Protein AF-A0A7S2F6N2-F1 (afdb_monomer)

pLDDT: mean 90.88, std 8.75, range [65.25, 98.56]

Mean predicted aligned error: 4.18 Å

Foldseek 3Di:
DLLVLLLLLQQFQPPDDGDDDPVSSVVSVVLLVLLLQCVPDPWSADADDDDPVLVVLLVQLVVQLVVCVVVSVSNSNVVSLSVSSVVSSPDDIPHYPVSSLSSLVSCCVRGVVSSVVD

Radius of gyration: 14.25 Å; Cα contacts (8 Å, |Δi|>4): 125; chains: 1; bounding box: 38×29×37 Å

InterPro domains:
  IPR002302 Leucine-tRNA ligase [PTHR43740] (1-118)
  IPR009080 Aminoacyl-tRNA synthetase, class Ia, anticodon-binding [SSF47323] (51-118)
  IPR013155 Methionyl/Valyl/Leucyl/Isoleucyl-tRNA synthetase, anticodon-binding [PF08264] (55-118)

Secondary structure (DSSP, 8-state):
-HHHHHHHHHSS-TTSPPPP-HHHHHHHHHHHHHHHTTT-STTTEES-PPPHHHHHHHHHHHHHHHHHHHTT-HHHHHHHHHHHHHHHTTSPSSEEHHHHHHHHHHHTTT-HHHHHH-

Organism: NCBI:txid41880

Nearest PDB structures (foldseek):
  3ziu-assembly2_B  TM=8.435E-01  e=2.163E-05  [Mycoplasma] mobile
  3ziu-assembly1_A  TM=8.624E-01  e=5.052E-05  [Mycoplasma] mobile
  1wkb-assembly1_A  TM=7.237E-01  e=1.502E-03  Pyrococcus horikoshii
  2ct8-assembly2_B  TM=6.862E-01  e=1.168E-01  Aquifex aeolicus
  6l7p-assembly1_A  TM=2.425E-01  e=9.614E+00  Thermosynechococcus vestitus BP-1

Sequence (118 aa):
ADSLRLYEMFMGPLRDTKVWSTSGVEGVHRFLARAWRLMEGDEAFGDVEPTEEQLRSLHICIKKVTEMTEGMAYNTAISAMMEFVNDATKWEQPRPKSVLHTFSLLLSPYAPHIAEEM

Structure (mmCIF, N/CA/C/O backbone):
data_AF-A0A7S2F6N2-F1
#
_entry.id   AF-A0A7S2F6N2-F1
#
loop_
_atom_site.group_PDB
_atom_site.id
_atom_site.type_symbol
_atom_site.label_atom_id
_atom_site.label_alt_id
_atom_site.label_comp_id
_atom_site.label_asym_id
_atom_site.label_entity_id
_atom_site.label_seq_id
_atom_site.pdbx_PDB_ins_code
_atom_site.Cartn_x
_atom_site.Cartn_y
_atom_site.Cartn_z
_atom_site.occupancy
_atom_site.B_iso_or_equiv
_atom_site.auth_seq_id
_atom_site.auth_comp_id
_atom_site.auth_asym_id
_atom_site.auth_atom_id
_atom_site.pdbx_PDB_model_num
ATOM 1 N N . ALA A 1 1 ? 5.892 -16.205 -0.878 1.00 76.00 1 ALA A N 1
ATOM 2 C CA . ALA A 1 1 ? 5.658 -16.033 -2.329 1.00 76.00 1 ALA A CA 1
ATOM 3 C C . ALA A 1 1 ? 5.530 -14.553 -2.700 1.00 76.00 1 ALA A C 1
ATOM 5 O O . ALA A 1 1 ? 6.249 -14.095 -3.580 1.00 76.00 1 ALA A O 1
ATOM 6 N N . ASP A 1 2 ? 4.692 -13.790 -1.995 1.00 84.25 2 ASP A N 1
ATOM 7 C CA . ASP A 1 2 ? 4.392 -12.386 -2.325 1.00 84.25 2 ASP A CA 1
ATOM 8 C C . ASP A 1 2 ? 5.580 -11.426 -2.258 1.00 84.25 2 ASP A C 1
ATOM 10 O O . ASP A 1 2 ? 5.768 -10.624 -3.170 1.00 84.25 2 ASP A O 1
ATOM 14 N N . SER A 1 3 ? 6.443 -11.549 -1.246 1.00 78.75 3 SER A N 1
ATOM 15 C CA . SER A 1 3 ? 7.628 -10.689 -1.127 1.00 78.75 3 SER A CA 1
ATOM 16 C C . SER A 1 3 ? 8.571 -10.805 -2.328 1.00 78.75 3 SER A C 1
ATOM 18 O O . SER A 1 3 ? 9.189 -9.818 -2.711 1.00 78.75 3 SER A O 1
ATOM 20 N N . LEU A 1 4 ? 8.663 -11.991 -2.943 1.00 82.19 4 LEU A N 1
ATOM 21 C CA . LEU A 1 4 ? 9.482 -12.208 -4.137 1.00 82.19 4 LEU A CA 1
ATOM 22 C C . LEU A 1 4 ? 8.856 -11.530 -5.364 1.00 82.19 4 LEU A C 1
ATOM 24 O O . LEU A 1 4 ? 9.541 -10.781 -6.054 1.00 82.19 4 LEU A O 1
ATOM 28 N N . ARG A 1 5 ? 7.547 -11.722 -5.585 1.00 85.75 5 ARG A N 1
ATOM 29 C CA . ARG A 1 5 ? 6.799 -11.108 -6.699 1.00 85.75 5 ARG A CA 1
ATOM 30 C C . ARG A 1 5 ? 6.867 -9.583 -6.656 1.00 85.75 5 ARG A C 1
ATOM 32 O O . ARG A 1 5 ? 7.202 -8.944 -7.652 1.00 85.75 5 ARG A O 1
ATOM 39 N N . LEU A 1 6 ? 6.580 -8.996 -5.492 1.00 84.56 6 LEU A N 1
ATOM 40 C CA . LEU A 1 6 ? 6.682 -7.551 -5.293 1.00 84.56 6 LEU A CA 1
ATOM 41 C C . LEU A 1 6 ? 8.102 -7.057 -5.532 1.00 84.56 6 LEU A C 1
ATOM 43 O O . LEU A 1 6 ? 8.278 -6.034 -6.181 1.00 84.56 6 LEU A O 1
ATOM 47 N N . TYR A 1 7 ? 9.108 -7.768 -5.023 1.00 83.69 7 TYR A N 1
ATOM 48 C CA . TYR A 1 7 ? 10.498 -7.379 -5.212 1.00 83.69 7 TYR A CA 1
ATOM 49 C C . TYR A 1 7 ? 10.885 -7.339 -6.694 1.00 83.69 7 TYR A C 1
ATOM 51 O O . TYR A 1 7 ? 11.412 -6.329 -7.155 1.00 83.69 7 TYR A O 1
ATOM 59 N N . GLU A 1 8 ? 10.546 -8.370 -7.467 1.00 83.88 8 GLU A N 1
ATOM 60 C CA . GLU A 1 8 ? 10.805 -8.410 -8.911 1.00 83.88 8 GLU A CA 1
ATOM 61 C C . GLU A 1 8 ? 10.155 -7.241 -9.661 1.00 83.88 8 G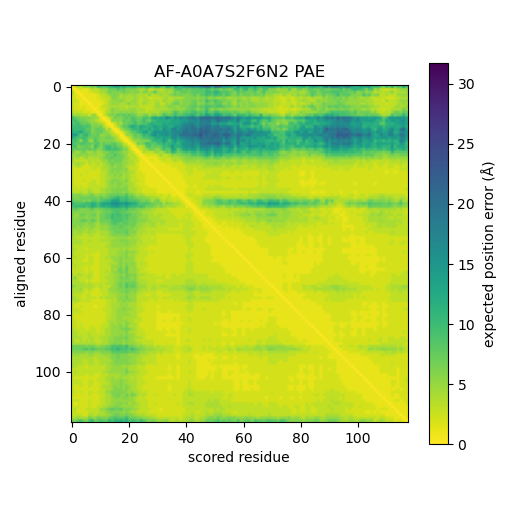LU A C 1
ATOM 63 O O . GLU A 1 8 ? 10.793 -6.603 -10.511 1.00 83.88 8 GLU A O 1
ATOM 68 N N . MET A 1 9 ? 8.910 -6.915 -9.309 1.00 84.69 9 MET A N 1
ATOM 69 C CA . MET A 1 9 ? 8.178 -5.776 -9.867 1.00 84.69 9 MET A CA 1
ATOM 70 C C . MET A 1 9 ? 8.725 -4.421 -9.389 1.00 84.69 9 MET A C 1
ATOM 72 O O . MET A 1 9 ? 8.669 -3.444 -10.134 1.00 84.69 9 MET A O 1
ATOM 76 N N . PHE A 1 10 ? 9.302 -4.359 -8.187 1.00 84.50 10 PHE A N 1
ATOM 77 C CA . PHE A 1 10 ? 9.817 -3.137 -7.567 1.00 84.50 10 PHE A CA 1
ATOM 78 C C . PHE A 1 10 ? 11.249 -2.776 -7.979 1.00 84.50 10 PHE A C 1
ATOM 80 O O . PHE A 1 10 ? 11.602 -1.600 -7.971 1.00 84.50 10 PHE A O 1
ATOM 87 N N . MET A 1 11 ? 12.066 -3.759 -8.371 1.00 80.00 11 MET A N 1
ATOM 88 C CA . MET A 1 11 ? 13.497 -3.609 -8.698 1.00 80.00 11 MET A CA 1
ATOM 89 C C . MET A 1 11 ? 13.836 -2.592 -9.809 1.00 80.00 11 MET A C 1
ATOM 91 O O . MET A 1 11 ? 15.010 -2.351 -10.078 1.00 80.00 11 MET A O 1
ATOM 95 N N . GLY A 1 12 ? 12.844 -2.011 -10.477 1.00 70.31 12 GLY A N 1
ATOM 96 C CA . GLY A 1 12 ? 13.022 -0.980 -11.493 1.00 70.31 12 GLY A CA 1
ATOM 97 C C . GLY A 1 12 ? 12.007 -1.118 -12.623 1.00 70.31 12 GLY A C 1
ATOM 98 O O . GLY A 1 12 ? 11.217 -2.076 -12.620 1.00 70.31 12 GLY A O 1
ATOM 99 N N . PRO A 1 13 ? 12.030 -0.189 -13.595 1.00 72.12 13 PRO A N 1
ATOM 100 C CA . PRO A 1 13 ? 11.176 -0.250 -14.772 1.00 72.12 13 PRO A CA 1
ATOM 101 C C . PRO A 1 13 ? 11.249 -1.627 -15.430 1.00 72.12 13 PRO A C 1
ATOM 103 O O . PRO A 1 13 ? 12.312 -2.243 -15.505 1.00 72.12 13 PRO A O 1
ATOM 106 N N . LEU A 1 14 ? 10.112 -2.127 -15.917 1.00 67.75 14 LEU A N 1
ATOM 107 C CA . LEU A 1 14 ? 10.024 -3.472 -16.498 1.00 67.75 14 LEU A CA 1
ATOM 108 C C . LEU A 1 14 ? 11.013 -3.694 -17.660 1.00 67.75 14 LEU A C 1
ATOM 110 O O . LEU A 1 14 ? 11.409 -4.825 -17.919 1.00 67.75 14 LEU A O 1
ATOM 114 N N . ARG A 1 15 ? 11.397 -2.619 -18.356 1.00 65.25 15 ARG A N 1
ATOM 115 C CA . ARG A 1 15 ? 12.226 -2.648 -19.569 1.00 65.25 15 ARG A CA 1
ATOM 116 C C . ARG A 1 15 ? 13.731 -2.651 -19.301 1.00 65.25 15 ARG A C 1
ATOM 118 O O . ARG A 1 15 ? 14.492 -2.875 -20.237 1.00 65.25 15 ARG A O 1
ATOM 125 N N . ASP A 1 16 ? 14.143 -2.419 -18.060 1.00 73.38 16 ASP A N 1
ATOM 126 C CA . ASP A 1 16 ? 15.550 -2.240 -17.720 1.00 73.38 16 ASP A CA 1
ATOM 127 C C . ASP A 1 16 ? 16.165 -3.542 -17.198 1.00 73.38 16 ASP A C 1
ATOM 129 O O . ASP A 1 16 ? 15.503 -4.369 -16.564 1.00 73.38 16 ASP A O 1
ATOM 133 N N . THR A 1 17 ? 17.466 -3.719 -17.433 1.00 69.44 17 THR A N 1
ATOM 134 C CA . THR A 1 17 ? 18.231 -4.828 -16.854 1.00 69.44 17 THR A CA 1
ATOM 135 C C . THR A 1 17 ? 18.398 -4.605 -15.353 1.00 69.44 17 THR A C 1
ATOM 137 O O . THR A 1 17 ? 18.927 -3.580 -14.923 1.00 69.44 17 THR A O 1
ATOM 140 N N . LYS A 1 18 ? 17.972 -5.576 -14.544 1.00 68.12 18 LYS A N 1
ATOM 141 C CA . LYS A 1 18 ? 17.960 -5.473 -13.079 1.00 68.12 18 LYS A CA 1
ATOM 142 C C . LYS A 1 18 ? 19.148 -6.223 -12.478 1.00 68.12 18 LYS A C 1
ATOM 144 O O . LYS A 1 18 ? 19.388 -7.378 -12.821 1.00 68.12 18 LYS A O 1
ATOM 149 N N . VAL A 1 19 ? 19.873 -5.582 -11.560 1.00 71.75 19 VAL A N 1
ATOM 150 C CA . VAL A 1 19 ? 20.894 -6.247 -10.735 1.00 71.75 19 VAL A CA 1
ATOM 151 C C . VAL A 1 19 ? 20.228 -6.710 -9.446 1.00 71.75 19 VAL A C 1
ATOM 153 O O . VAL A 1 19 ? 19.659 -5.902 -8.713 1.00 71.75 19 VAL A O 1
ATOM 156 N N . TRP A 1 20 ? 20.289 -8.011 -9.173 1.00 71.56 20 TRP A N 1
ATOM 157 C CA . TRP A 1 20 ? 19.729 -8.579 -7.951 1.00 71.56 20 TRP A CA 1
ATOM 158 C C . TRP A 1 20 ? 20.410 -7.991 -6.708 1.00 71.56 20 TRP A C 1
ATOM 160 O O . TRP A 1 20 ? 21.637 -7.955 -6.615 1.00 71.56 20 TRP A O 1
ATOM 170 N N . SER A 1 21 ? 19.610 -7.565 -5.735 1.00 71.19 21 SER A N 1
ATOM 171 C CA . SER A 1 21 ? 20.066 -6.968 -4.479 1.00 71.19 21 SER A CA 1
ATOM 172 C C . SER A 1 21 ? 19.221 -7.445 -3.297 1.00 71.19 21 SER A C 1
ATOM 174 O O . SER A 1 21 ? 18.059 -7.064 -3.140 1.00 71.19 21 SER A O 1
ATOM 176 N N . THR A 1 22 ? 19.824 -8.232 -2.408 1.00 73.75 22 THR A N 1
ATOM 177 C CA . THR A 1 22 ? 19.155 -8.780 -1.217 1.00 73.75 22 THR A CA 1
ATOM 178 C C . THR A 1 22 ? 18.590 -7.699 -0.290 1.00 73.75 22 THR A C 1
ATOM 180 O O . THR A 1 22 ? 17.541 -7.909 0.314 1.00 73.75 22 THR A O 1
ATOM 183 N N . SER A 1 23 ? 19.200 -6.510 -0.236 1.00 70.19 23 SER A N 1
ATOM 184 C CA . SER A 1 23 ? 18.720 -5.396 0.595 1.00 70.19 23 SER A CA 1
ATOM 185 C C . SER A 1 23 ? 17.380 -4.817 0.125 1.00 70.19 23 SER A C 1
ATOM 187 O O . SER A 1 23 ? 16.583 -4.347 0.940 1.00 70.19 23 SER A O 1
ATOM 189 N N . GLY A 1 24 ? 17.082 -4.884 -1.176 1.00 72.81 24 GLY A N 1
ATOM 190 C CA . GLY A 1 24 ? 15.792 -4.441 -1.707 1.00 72.81 24 GLY A CA 1
ATOM 191 C C . GLY A 1 24 ? 14.648 -5.407 -1.370 1.00 72.81 24 GLY A C 1
ATOM 192 O O . GLY A 1 24 ? 13.516 -4.964 -1.165 1.00 72.81 24 GLY A O 1
ATOM 193 N N . VAL A 1 25 ? 14.948 -6.704 -1.222 1.00 77.62 25 VAL A N 1
ATOM 194 C CA . VAL A 1 25 ? 13.974 -7.730 -0.805 1.00 77.62 25 VAL A CA 1
ATOM 195 C C . VAL A 1 25 ? 13.471 -7.441 0.609 1.00 77.62 25 VAL A C 1
ATOM 197 O O . VAL A 1 25 ? 12.271 -7.509 0.878 1.00 77.62 25 VAL A O 1
ATOM 200 N N . GLU A 1 26 ? 14.372 -7.046 1.512 1.00 82.62 26 GLU A N 1
ATOM 201 C CA . GLU A 1 26 ? 14.000 -6.681 2.881 1.00 82.62 26 GLU A CA 1
ATOM 202 C C . GLU A 1 26 ? 13.057 -5.473 2.931 1.00 82.62 26 GLU A C 1
ATOM 204 O O . GLU A 1 26 ? 12.159 -5.420 3.771 1.00 82.62 26 GLU A O 1
ATOM 209 N N . GLY A 1 27 ? 13.241 -4.497 2.035 1.00 85.50 27 GLY A N 1
ATOM 210 C CA . GLY A 1 27 ? 12.378 -3.316 1.950 1.00 85.50 27 GLY A CA 1
ATOM 211 C C . GLY A 1 27 ? 10.927 -3.681 1.644 1.00 85.50 27 GLY A C 1
ATOM 212 O O . GLY A 1 27 ? 10.014 -3.228 2.33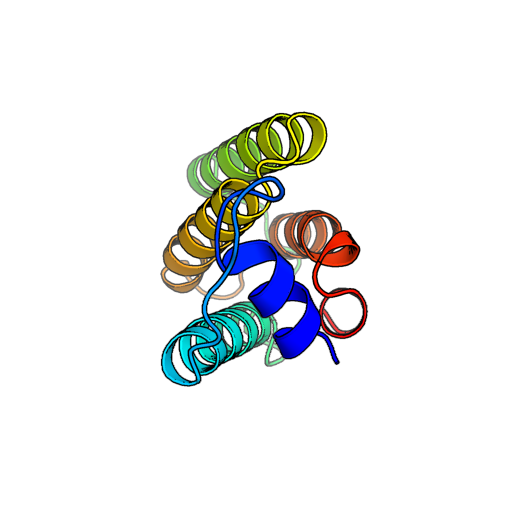7 1.00 85.50 27 GLY A O 1
ATOM 213 N N . VAL A 1 28 ? 10.727 -4.561 0.662 1.00 87.44 28 VAL A N 1
ATOM 214 C CA . VAL A 1 28 ? 9.407 -5.094 0.303 1.00 87.44 28 VAL A CA 1
ATOM 215 C C . VAL A 1 28 ? 8.809 -5.915 1.440 1.00 87.44 28 VAL A C 1
ATOM 217 O O . VAL A 1 28 ? 7.645 -5.726 1.784 1.00 87.44 28 VAL A O 1
ATOM 220 N N . HIS A 1 29 ? 9.604 -6.778 2.076 1.00 89.19 29 HIS A N 1
ATOM 221 C CA . HIS A 1 29 ? 9.137 -7.563 3.216 1.00 89.19 29 HIS A CA 1
ATOM 222 C C . HIS A 1 29 ? 8.662 -6.665 4.373 1.00 89.19 29 HIS A C 1
ATOM 224 O O . HIS A 1 29 ? 7.597 -6.889 4.944 1.00 89.19 29 HIS A O 1
ATOM 230 N N . ARG A 1 30 ? 9.409 -5.600 4.699 1.00 92.25 30 ARG A N 1
ATOM 231 C CA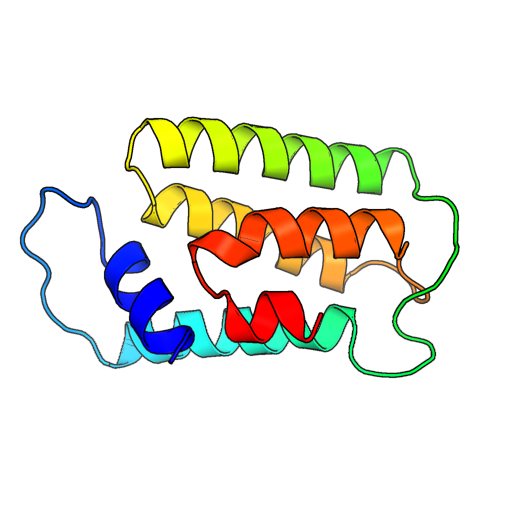 . ARG A 1 30 ? 9.004 -4.612 5.717 1.00 92.25 30 ARG A CA 1
ATOM 232 C C . ARG A 1 30 ? 7.747 -3.836 5.327 1.00 92.25 30 ARG A C 1
ATOM 234 O O . ARG A 1 30 ? 7.002 -3.417 6.208 1.00 92.25 30 ARG A O 1
ATOM 241 N N . PHE A 1 31 ? 7.527 -3.585 4.039 1.00 94.31 31 PHE A N 1
ATOM 242 C CA . PHE A 1 31 ? 6.279 -2.991 3.562 1.00 94.31 31 PHE A CA 1
ATOM 243 C C . PHE A 1 31 ? 5.096 -3.937 3.791 1.00 94.31 31 PHE A C 1
ATOM 245 O O . PHE A 1 31 ? 4.139 -3.528 4.440 1.00 94.31 31 PHE A O 1
ATOM 252 N N . LEU A 1 32 ? 5.200 -5.194 3.358 1.00 93.88 32 LEU A N 1
ATOM 253 C CA . LEU A 1 32 ? 4.145 -6.195 3.534 1.00 93.88 32 LEU A CA 1
ATOM 254 C C . LEU A 1 32 ? 3.802 -6.421 5.010 1.00 93.88 32 LEU A C 1
ATOM 256 O O . LEU A 1 32 ? 2.635 -6.391 5.382 1.00 93.88 32 LEU A O 1
ATOM 260 N N . ALA A 1 33 ? 4.815 -6.527 5.873 1.00 94.31 33 ALA A N 1
ATOM 261 C CA . ALA A 1 33 ? 4.604 -6.646 7.314 1.00 94.31 33 ALA A CA 1
ATOM 262 C C . ALA A 1 33 ? 3.889 -5.422 7.918 1.00 94.31 33 ALA A C 1
ATOM 264 O O . ALA A 1 33 ? 3.160 -5.552 8.896 1.00 94.31 33 ALA A O 1
ATOM 265 N N . ARG A 1 34 ? 4.095 -4.220 7.363 1.00 95.38 34 ARG A N 1
ATOM 266 C CA . ARG A 1 34 ? 3.380 -3.012 7.803 1.00 95.38 34 ARG A CA 1
ATOM 267 C C . ARG A 1 34 ? 1.954 -2.954 7.271 1.00 95.38 34 ARG A C 1
ATOM 269 O O . ARG A 1 34 ? 1.082 -2.542 8.022 1.00 95.38 34 ARG A O 1
ATOM 276 N N . ALA A 1 35 ? 1.727 -3.376 6.028 1.00 95.81 35 ALA A N 1
ATOM 277 C CA . ALA A 1 35 ? 0.387 -3.486 5.459 1.00 95.81 35 ALA A CA 1
ATOM 278 C C . ALA A 1 35 ? -0.476 -4.459 6.279 1.00 95.81 35 ALA A C 1
ATOM 280 O O . ALA A 1 35 ? -1.568 -4.090 6.693 1.00 95.81 35 ALA A O 1
ATOM 281 N N . TRP A 1 36 ? 0.071 -5.633 6.614 1.00 95.06 36 TRP A N 1
ATOM 282 C CA . TRP A 1 36 ? -0.574 -6.622 7.483 1.00 95.06 36 TRP A CA 1
ATOM 283 C C . TRP A 1 36 ? -0.990 -6.043 8.839 1.00 95.06 36 TRP A C 1
ATOM 285 O O . TRP A 1 36 ? -2.135 -6.165 9.259 1.00 95.06 36 TRP A O 1
ATOM 295 N N . ARG A 1 37 ? -0.078 -5.315 9.496 1.00 94.25 37 ARG A N 1
ATOM 296 C CA . ARG A 1 37 ? -0.321 -4.690 10.808 1.00 94.25 37 ARG A CA 1
ATOM 297 C C . ARG A 1 37 ? -1.459 -3.668 10.831 1.00 94.25 37 ARG A C 1
ATOM 299 O O . ARG A 1 37 ? -1.884 -3.281 11.915 1.00 94.25 37 ARG A O 1
ATOM 306 N N . LEU A 1 38 ? -1.943 -3.200 9.677 1.00 94.94 38 LEU A N 1
ATOM 307 C CA . LEU A 1 38 ? -3.129 -2.341 9.633 1.00 94.94 38 LEU A CA 1
ATOM 308 C C . LEU A 1 38 ? -4.406 -3.102 10.015 1.00 94.94 38 LEU A C 1
ATOM 310 O O . LEU A 1 38 ? -5.333 -2.465 10.512 1.00 94.94 38 LEU A O 1
ATOM 314 N N . MET A 1 39 ? -4.429 -4.423 9.803 1.00 92.50 39 MET A N 1
ATOM 315 C CA . MET A 1 39 ? -5.569 -5.319 10.045 1.00 92.50 39 MET A CA 1
ATOM 316 C C . MET A 1 39 ? -5.257 -6.421 11.072 1.00 92.50 39 MET A C 1
ATOM 318 O O . MET A 1 39 ? -6.078 -7.292 11.332 1.00 92.50 39 MET A O 1
ATOM 322 N N . GLU A 1 40 ? -4.075 -6.391 11.687 1.00 92.31 40 GLU A N 1
ATOM 323 C CA . GLU A 1 40 ? -3.683 -7.362 12.706 1.00 92.31 40 GLU A CA 1
ATOM 324 C C . GLU A 1 40 ? -4.297 -7.002 14.070 1.00 92.31 40 GLU A C 1
ATOM 326 O O . GLU A 1 40 ? -3.860 -6.057 14.728 1.00 92.31 40 GLU A O 1
ATOM 331 N N . GLY A 1 41 ? -5.284 -7.791 14.504 1.00 88.88 41 GLY A N 1
ATOM 332 C CA . GLY A 1 41 ? -5.941 -7.682 15.811 1.00 88.88 41 GLY A CA 1
ATOM 333 C C . GLY A 1 41 ? -7.353 -7.089 15.755 1.00 88.88 41 GLY A C 1
ATOM 334 O O . GLY A 1 41 ? -7.658 -6.254 14.907 1.00 88.88 41 GLY A O 1
ATOM 335 N N . ASP A 1 42 ? -8.205 -7.508 16.696 1.00 82.81 42 ASP A N 1
ATOM 336 C CA . ASP A 1 42 ? -9.652 -7.223 16.687 1.00 82.81 42 ASP A CA 1
ATOM 337 C C . ASP A 1 42 ? -10.003 -5.727 16.798 1.00 82.81 42 ASP A C 1
ATOM 339 O O . ASP A 1 42 ? -11.056 -5.304 16.330 1.00 82.81 42 ASP A O 1
ATOM 343 N N . GLU A 1 43 ? -9.127 -4.910 17.393 1.00 90.69 43 GLU A N 1
ATOM 344 C CA . GLU A 1 43 ? -9.336 -3.460 17.549 1.00 90.69 43 GLU A CA 1
ATOM 345 C C . GLU A 1 43 ? -8.651 -2.625 16.451 1.00 90.69 43 GLU A C 1
ATOM 347 O O . GLU A 1 43 ? -8.877 -1.417 16.357 1.00 90.69 43 GLU A O 1
ATOM 352 N N . ALA A 1 44 ? -7.824 -3.239 15.594 1.00 92.25 44 ALA A N 1
ATOM 353 C CA . ALA A 1 44 ? -7.016 -2.509 14.615 1.00 92.25 44 ALA A CA 1
ATOM 354 C C . ALA A 1 44 ? -7.858 -1.859 13.506 1.00 92.25 44 ALA A C 1
ATOM 356 O O . ALA A 1 44 ? -7.493 -0.799 12.979 1.00 92.25 44 ALA A O 1
ATOM 357 N N . PHE A 1 45 ? -8.988 -2.478 13.167 1.00 95.06 45 PHE A N 1
ATOM 358 C CA . PHE A 1 45 ? -9.911 -2.044 12.127 1.00 95.06 45 PHE A CA 1
ATOM 359 C C . PHE A 1 45 ? -11.351 -2.424 12.479 1.00 95.06 45 PHE A C 1
ATOM 361 O O . PHE A 1 45 ? -11.593 -3.332 13.267 1.00 95.06 45 PHE A O 1
ATOM 368 N N . GLY A 1 46 ? -12.320 -1.730 11.890 1.00 95.06 46 GLY A N 1
ATOM 369 C CA . GLY A 1 46 ? -13.730 -1.989 12.166 1.00 95.06 46 GLY A CA 1
ATOM 370 C C . GLY A 1 46 ? -14.676 -1.216 11.259 1.00 95.06 46 GLY A C 1
ATOM 371 O O . GLY A 1 46 ? -14.253 -0.453 10.386 1.00 95.06 46 GLY A O 1
ATOM 372 N N . ASP A 1 47 ? -15.973 -1.420 11.472 1.00 95.38 47 ASP A N 1
ATOM 373 C CA . ASP A 1 47 ? -17.044 -0.757 10.727 1.00 95.38 47 ASP A CA 1
ATOM 374 C C . ASP A 1 47 ? -17.257 0.676 11.244 1.00 95.38 47 ASP A C 1
ATOM 376 O O . ASP A 1 47 ? -18.243 0.991 11.911 1.00 95.38 47 ASP A O 1
ATOM 380 N N . VAL A 1 48 ? -16.285 1.545 10.961 1.00 96.31 48 VAL A N 1
ATOM 381 C CA . VAL A 1 48 ? -16.331 2.985 11.247 1.00 96.31 48 VAL A CA 1
ATOM 382 C C . VAL A 1 48 ? -16.327 3.799 9.959 1.00 96.31 48 VAL A C 1
ATOM 384 O O . VAL A 1 48 ?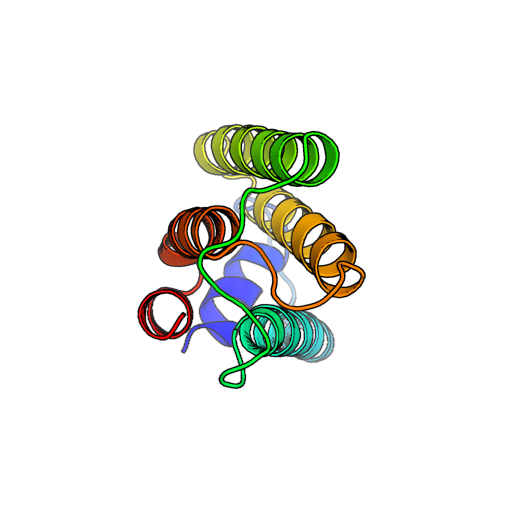 -15.734 3.396 8.957 1.00 96.31 48 VAL A O 1
ATOM 387 N N . GLU A 1 49 ? -16.986 4.957 9.993 1.00 96.81 49 GLU A N 1
ATOM 388 C CA . GLU A 1 49 ? -17.063 5.847 8.837 1.00 96.81 49 GLU A CA 1
ATOM 389 C C . GLU A 1 49 ? -15.698 6.515 8.590 1.00 96.81 49 GLU A C 1
ATOM 391 O O . GLU A 1 49 ? -15.141 7.120 9.513 1.00 96.81 49 GLU A O 1
ATOM 396 N N . PRO A 1 50 ? -15.133 6.418 7.375 1.00 97.44 50 PRO A N 1
ATOM 397 C CA . PRO A 1 50 ? -13.869 7.061 7.064 1.00 97.44 50 PRO A CA 1
ATOM 398 C C . PRO A 1 50 ? -14.001 8.584 7.027 1.00 97.44 50 PRO A C 1
ATOM 400 O O . PRO A 1 50 ? -14.983 9.145 6.541 1.00 97.44 50 PRO A O 1
ATOM 403 N N . THR A 1 51 ? -12.963 9.272 7.490 1.00 97.88 51 THR A N 1
ATOM 404 C CA . THR A 1 51 ? -12.882 10.729 7.365 1.00 97.88 51 THR A CA 1
ATOM 405 C C . THR A 1 51 ? -12.618 11.138 5.914 1.00 97.88 51 THR A C 1
ATOM 407 O O . THR A 1 51 ? -12.102 10.364 5.102 1.00 97.88 51 THR A O 1
ATOM 410 N N . GLU A 1 52 ? -12.910 12.397 5.575 1.00 97.69 52 GLU A N 1
ATOM 411 C CA . GLU A 1 52 ? -12.619 12.929 4.237 1.00 97.69 52 GLU A CA 1
ATOM 412 C C . GLU A 1 52 ? -11.121 12.835 3.892 1.00 97.69 52 GLU A C 1
ATOM 414 O O . GLU A 1 52 ? -10.752 12.582 2.747 1.00 97.69 52 GLU A O 1
ATOM 419 N N . GLU A 1 53 ? -10.244 12.997 4.885 1.00 97.06 53 GLU A N 1
ATOM 420 C CA . GLU A 1 53 ? -8.797 12.870 4.708 1.00 97.06 53 GLU A CA 1
ATOM 421 C C . GLU A 1 53 ? -8.383 11.429 4.379 1.00 97.06 53 GLU A C 1
ATOM 423 O O . GLU A 1 53 ? -7.611 11.215 3.442 1.00 97.06 53 GLU A O 1
ATOM 428 N N . GLN A 1 54 ? -8.960 10.442 5.071 1.00 97.88 54 GLN A N 1
ATOM 429 C CA . GLN A 1 54 ? -8.720 9.019 4.810 1.00 97.88 54 GLN A CA 1
ATOM 430 C C . GLN A 1 54 ? -9.208 8.614 3.413 1.00 97.88 54 GLN A C 1
ATOM 432 O O . GLN A 1 54 ? -8.480 7.956 2.666 1.00 97.88 54 GLN A O 1
ATOM 437 N N . LEU A 1 55 ? -10.405 9.065 3.020 1.00 98.25 55 LEU A N 1
ATOM 438 C CA . LEU A 1 55 ? -10.947 8.845 1.675 1.00 98.25 55 LEU A CA 1
ATOM 439 C C . LEU A 1 55 ? -10.089 9.506 0.597 1.00 98.25 55 LEU A C 1
ATOM 441 O O . LEU A 1 55 ? -9.828 8.911 -0.448 1.00 98.25 55 LEU A O 1
ATOM 445 N N . ARG A 1 56 ? -9.612 10.728 0.846 1.00 98.00 56 ARG A N 1
ATOM 446 C CA . ARG A 1 56 ? -8.720 11.435 -0.076 1.00 98.00 56 ARG A CA 1
ATOM 447 C C . ARG A 1 56 ? -7.405 10.679 -0.259 1.00 98.00 56 ARG A C 1
ATOM 449 O O . ARG A 1 56 ? -6.982 10.493 -1.399 1.00 98.00 56 ARG A O 1
ATOM 456 N N . SER A 1 57 ? -6.794 10.223 0.834 1.00 98.00 57 SER A N 1
ATOM 457 C CA . SER A 1 57 ? -5.569 9.413 0.816 1.00 98.00 57 SER A CA 1
ATOM 458 C C . SER A 1 57 ? -5.764 8.128 -0.002 1.00 98.00 57 SER A C 1
ATOM 460 O O . SER A 1 57 ? -4.986 7.843 -0.918 1.00 98.00 57 SER A O 1
ATOM 462 N N . LEU A 1 58 ? -6.880 7.420 0.219 1.00 98.44 58 LEU A N 1
ATOM 463 C CA . LEU A 1 58 ? -7.256 6.237 -0.558 1.00 98.44 58 LEU A CA 1
ATOM 464 C C . LEU A 1 58 ? -7.443 6.551 -2.051 1.00 98.44 58 LEU A C 1
ATOM 466 O O . LEU A 1 58 ? -6.875 5.864 -2.895 1.00 98.44 58 LEU A O 1
ATOM 470 N N . HIS A 1 59 ? -8.205 7.587 -2.406 1.00 98.44 59 HIS A N 1
ATOM 471 C CA . HIS A 1 59 ? -8.474 7.932 -3.807 1.00 98.44 59 HIS A CA 1
ATOM 472 C C . HIS A 1 59 ? -7.213 8.354 -4.570 1.00 98.44 59 HIS A C 1
ATOM 474 O O . HIS A 1 59 ? -7.061 8.012 -5.745 1.00 98.44 59 HIS A O 1
ATOM 480 N N . ILE A 1 60 ? -6.284 9.055 -3.911 1.00 98.31 60 ILE A N 1
ATOM 481 C CA . ILE A 1 60 ? -4.967 9.363 -4.485 1.00 98.31 60 ILE A CA 1
ATOM 482 C C . ILE A 1 60 ? -4.206 8.063 -4.774 1.00 98.31 60 ILE A C 1
ATOM 484 O O . ILE A 1 60 ? -3.647 7.916 -5.865 1.00 98.31 60 ILE A O 1
ATOM 488 N N . CYS A 1 61 ? -4.223 7.111 -3.834 1.00 98.44 61 CYS A N 1
ATOM 489 C CA . CYS A 1 61 ? -3.605 5.800 -4.014 1.00 98.44 61 CYS A CA 1
ATOM 490 C C . CYS A 1 61 ? -4.233 5.036 -5.190 1.00 98.44 61 CYS A C 1
ATOM 492 O O . CYS A 1 61 ? -3.506 4.647 -6.102 1.00 98.44 61 CYS A O 1
ATOM 494 N N . ILE A 1 62 ? -5.566 4.909 -5.232 1.00 98.56 62 ILE A N 1
ATOM 495 C CA . ILE A 1 62 ? -6.307 4.234 -6.314 1.00 98.56 62 ILE A CA 1
ATOM 496 C C . ILE A 1 62 ? -5.914 4.806 -7.673 1.00 98.56 62 ILE A C 1
ATOM 498 O O . ILE A 1 62 ? -5.526 4.056 -8.570 1.00 98.56 62 ILE A O 1
ATOM 502 N N . LYS A 1 63 ? -5.977 6.134 -7.824 1.00 98.44 63 LYS A N 1
ATOM 503 C CA . LYS A 1 63 ? -5.661 6.800 -9.089 1.00 98.44 63 LYS A CA 1
ATOM 504 C C . LYS A 1 63 ? -4.230 6.492 -9.533 1.00 98.44 63 LYS A C 1
ATOM 506 O O . LYS A 1 63 ? -4.020 6.029 -10.651 1.00 98.44 63 LYS A O 1
ATOM 511 N N . LYS A 1 64 ? -3.254 6.704 -8.644 1.00 98.06 64 LYS A N 1
ATOM 512 C CA . LYS A 1 64 ? -1.828 6.522 -8.954 1.00 98.06 64 LYS A CA 1
ATOM 513 C C . LYS A 1 64 ? -1.503 5.059 -9.257 1.00 98.06 64 LYS A C 1
ATOM 515 O O . LYS A 1 64 ? -0.806 4.787 -10.227 1.00 98.06 64 LYS A O 1
ATOM 520 N N . VAL A 1 65 ? -2.019 4.113 -8.471 1.00 98.06 65 VAL A N 1
ATOM 521 C CA . VAL A 1 65 ? -1.814 2.676 -8.712 1.00 98.06 65 VAL A CA 1
ATOM 522 C C . VAL A 1 65 ? -2.412 2.265 -10.054 1.00 98.06 65 VAL A C 1
ATOM 524 O O . VAL A 1 65 ? -1.731 1.592 -10.823 1.00 98.06 65 VAL A O 1
ATOM 527 N N . THR A 1 66 ? -3.625 2.717 -10.375 1.00 97.69 66 THR A N 1
ATOM 528 C CA . THR A 1 66 ? -4.292 2.394 -11.6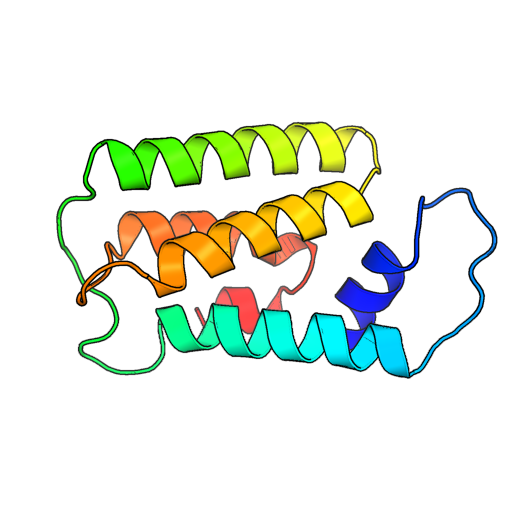47 1.00 97.69 66 THR A CA 1
ATOM 529 C C . THR A 1 66 ? -3.473 2.891 -12.840 1.00 97.69 66 THR A C 1
ATOM 531 O O . THR A 1 66 ? -3.037 2.085 -13.660 1.00 97.69 66 THR A O 1
ATOM 534 N N . GLU A 1 67 ? -3.159 4.190 -12.882 1.00 97.62 67 GLU A N 1
ATOM 535 C CA . GLU A 1 67 ? -2.408 4.810 -13.986 1.00 97.62 67 GLU A CA 1
ATOM 536 C C . GLU A 1 67 ? -1.020 4.172 -14.168 1.00 97.62 67 GLU A C 1
ATOM 538 O O . GLU A 1 67 ? -0.578 3.904 -15.288 1.00 97.62 67 GLU A O 1
ATOM 543 N N . MET A 1 68 ? -0.313 3.900 -13.065 1.00 96.50 68 MET A N 1
ATOM 544 C CA . MET A 1 68 ? 1.023 3.304 -13.126 1.00 96.50 68 MET A CA 1
ATOM 545 C C . MET A 1 68 ? 0.984 1.831 -13.541 1.00 96.50 68 MET A C 1
ATOM 547 O O . MET A 1 68 ? 1.889 1.375 -14.238 1.00 96.50 68 MET A O 1
ATOM 551 N N . THR A 1 69 ? -0.050 1.085 -13.152 1.00 94.62 69 THR A N 1
ATOM 552 C CA . THR A 1 69 ? -0.219 -0.320 -13.555 1.00 94.62 69 THR A CA 1
ATOM 553 C C . THR A 1 69 ? -0.499 -0.432 -15.043 1.00 94.62 69 THR A C 1
ATOM 555 O O . THR A 1 69 ? 0.157 -1.219 -15.724 1.00 94.62 69 THR A O 1
ATOM 558 N N . GLU A 1 70 ? -1.406 0.396 -15.567 1.00 94.56 70 GLU A N 1
ATOM 559 C CA . GLU A 1 70 ? -1.701 0.471 -17.002 1.00 94.56 70 GLU A CA 1
ATOM 560 C C . GLU A 1 70 ? -0.457 0.862 -17.813 1.00 94.56 70 GLU A C 1
ATOM 562 O O . GLU A 1 70 ? -0.186 0.294 -18.872 1.00 94.56 70 GLU A O 1
ATOM 567 N N . GLY A 1 71 ? 0.357 1.775 -17.275 1.00 93.31 71 GLY A N 1
ATOM 568 C CA . GLY A 1 71 ? 1.641 2.175 -17.852 1.00 93.31 71 GLY A CA 1
ATOM 569 C C . GLY A 1 71 ? 2.791 1.174 -17.662 1.00 93.31 71 GLY A C 1
ATOM 570 O O . GLY A 1 71 ? 3.916 1.477 -18.062 1.00 93.31 71 GLY A O 1
ATOM 571 N N . MET A 1 72 ? 2.554 0.007 -17.047 1.00 91.12 72 MET A N 1
ATOM 572 C CA . MET A 1 72 ? 3.576 -0.993 -16.682 1.00 91.12 72 MET A CA 1
ATOM 573 C C . MET A 1 72 ? 4.704 -0.453 -15.774 1.00 91.12 72 MET A C 1
ATOM 575 O O . MET A 1 72 ? 5.798 -1.022 -15.703 1.00 91.12 72 MET A O 1
ATOM 579 N N . ALA A 1 73 ? 4.447 0.640 -15.055 1.00 91.06 73 ALA A N 1
ATOM 580 C CA . ALA A 1 73 ? 5.346 1.273 -14.093 1.00 91.06 73 ALA A CA 1
ATOM 581 C C . ALA A 1 73 ? 5.112 0.718 -12.673 1.00 91.06 73 ALA A C 1
ATOM 583 O O . ALA A 1 73 ? 4.802 1.450 -11.730 1.00 91.06 73 ALA A O 1
ATOM 584 N N . TYR A 1 74 ? 5.241 -0.604 -12.516 1.00 91.44 74 TYR A N 1
ATOM 585 C CA . TYR A 1 74 ? 4.877 -1.313 -11.282 1.00 91.44 74 T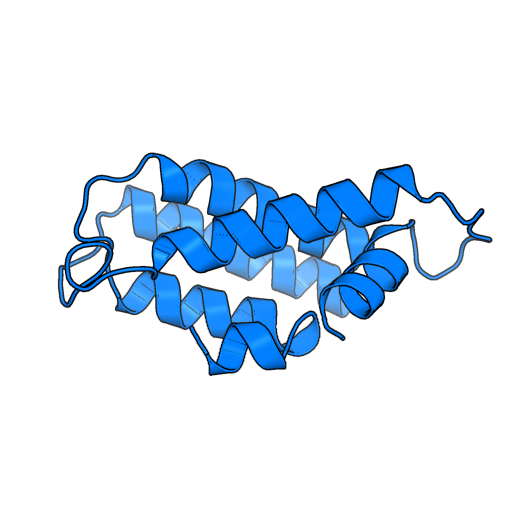YR A CA 1
ATOM 586 C C . TYR A 1 74 ? 5.649 -0.845 -10.046 1.00 91.44 74 TYR A C 1
ATOM 588 O O . TYR A 1 74 ? 5.078 -0.760 -8.963 1.00 91.44 74 TYR A O 1
ATOM 596 N N . ASN A 1 75 ? 6.926 -0.491 -10.192 1.00 90.44 75 ASN A N 1
ATOM 597 C CA . ASN A 1 75 ? 7.732 0.055 -9.103 1.00 90.44 75 ASN A CA 1
ATOM 598 C C . ASN A 1 75 ? 7.116 1.341 -8.526 1.00 90.44 75 ASN A C 1
ATOM 600 O O . ASN A 1 75 ? 7.019 1.483 -7.309 1.00 90.44 75 ASN A O 1
ATOM 604 N N . THR A 1 76 ? 6.627 2.235 -9.388 1.00 91.94 76 THR A N 1
ATOM 605 C CA . THR A 1 76 ? 5.957 3.476 -8.980 1.00 91.94 76 THR A CA 1
ATOM 606 C C . THR A 1 76 ? 4.590 3.205 -8.350 1.00 91.94 76 THR A C 1
ATOM 608 O O . THR A 1 76 ? 4.229 3.865 -7.374 1.00 91.94 76 THR A O 1
ATOM 611 N N . ALA A 1 77 ? 3.846 2.216 -8.859 1.00 95.75 77 ALA A N 1
ATOM 612 C CA . ALA A 1 77 ? 2.589 1.774 -8.249 1.00 95.75 77 ALA A CA 1
ATOM 613 C C . ALA A 1 77 ? 2.815 1.234 -6.823 1.00 95.75 77 ALA A C 1
ATOM 615 O O . ALA A 1 77 ? 2.125 1.623 -5.883 1.00 95.75 77 ALA A O 1
ATOM 616 N N . ILE A 1 78 ? 3.851 0.413 -6.634 1.00 94.50 78 ILE A N 1
ATOM 617 C CA . ILE A 1 78 ? 4.242 -0.125 -5.326 1.00 94.50 78 ILE A CA 1
ATOM 618 C C . ILE A 1 78 ? 4.675 0.997 -4.375 1.00 94.50 78 ILE A C 1
ATOM 620 O O . ILE A 1 78 ? 4.264 1.004 -3.216 1.00 94.50 78 ILE A O 1
ATOM 624 N N . SER A 1 79 ? 5.439 1.988 -4.849 1.00 94.62 79 SER A N 1
ATOM 625 C CA . SER A 1 79 ? 5.771 3.175 -4.047 1.00 94.62 79 SER A CA 1
ATOM 626 C C . SER A 1 79 ? 4.526 3.946 -3.595 1.00 94.62 79 SER A C 1
ATOM 628 O O . SER A 1 79 ? 4.470 4.365 -2.442 1.00 94.62 79 SER A O 1
ATOM 630 N N . ALA A 1 80 ? 3.506 4.085 -4.450 1.00 97.12 80 ALA A N 1
ATOM 631 C CA . ALA A 1 80 ? 2.238 4.719 -4.078 1.00 97.12 80 ALA A CA 1
ATOM 632 C C . ALA A 1 80 ? 1.500 3.950 -2.967 1.00 97.12 80 ALA A C 1
ATOM 634 O O . ALA A 1 80 ? 0.964 4.555 -2.040 1.00 97.12 80 ALA A O 1
ATOM 635 N N . MET A 1 81 ? 1.511 2.616 -3.021 1.00 97.94 81 MET A N 1
ATOM 636 C CA . MET A 1 81 ? 0.955 1.782 -1.949 1.00 97.94 81 MET A CA 1
ATOM 637 C C . MET A 1 81 ? 1.767 1.900 -0.650 1.00 97.94 81 MET A C 1
ATOM 639 O O . MET A 1 81 ? 1.188 1.952 0.432 1.00 97.94 81 MET A O 1
ATOM 643 N N . MET A 1 82 ? 3.100 1.995 -0.729 1.00 97.06 82 MET A N 1
ATOM 644 C CA . MET A 1 82 ? 3.950 2.237 0.447 1.00 97.06 82 MET A CA 1
ATOM 645 C C . MET A 1 82 ? 3.654 3.592 1.103 1.00 97.06 82 MET A C 1
ATOM 647 O O . MET A 1 82 ? 3.617 3.674 2.330 1.00 97.06 82 MET A O 1
ATOM 651 N N . GLU A 1 83 ? 3.451 4.644 0.304 1.00 97.25 83 GLU A N 1
ATOM 652 C CA . GLU A 1 83 ? 3.038 5.973 0.779 1.00 97.25 83 GLU A CA 1
ATOM 653 C C . GLU A 1 83 ? 1.706 5.892 1.536 1.00 97.25 83 GLU A C 1
ATOM 655 O O . GLU A 1 83 ? 1.635 6.351 2.676 1.00 97.25 83 GLU A O 1
ATOM 660 N N . PHE A 1 84 ? 0.701 5.231 0.953 1.00 98.38 84 PHE A N 1
ATOM 661 C CA . PHE A 1 84 ? -0.597 5.017 1.596 1.00 98.38 84 PHE A CA 1
ATOM 662 C C . PHE A 1 84 ? -0.475 4.253 2.922 1.00 98.38 84 PHE A C 1
ATOM 664 O O . PHE A 1 84 ? -0.997 4.699 3.938 1.00 98.38 84 PHE A O 1
ATOM 671 N N . VAL A 1 85 ? 0.270 3.141 2.961 1.00 97.81 85 VAL A N 1
ATOM 672 C CA . VAL A 1 85 ? 0.453 2.362 4.201 1.00 97.81 85 VAL A CA 1
ATOM 673 C C . VAL A 1 85 ? 1.158 3.183 5.284 1.00 97.81 85 VAL A C 1
ATOM 675 O O . VAL A 1 85 ? 0.794 3.096 6.458 1.00 97.81 85 VAL A O 1
ATOM 678 N N . ASN A 1 86 ? 2.150 4.003 4.920 1.00 97.19 86 ASN A N 1
ATOM 679 C CA . ASN A 1 86 ? 2.820 4.897 5.870 1.00 97.19 86 ASN A CA 1
ATOM 680 C C . ASN A 1 86 ? 1.862 5.944 6.461 1.00 97.19 86 ASN A C 1
ATOM 682 O O . ASN A 1 86 ? 2.032 6.325 7.619 1.00 97.19 86 ASN A O 1
ATOM 686 N N . ASP A 1 87 ? 0.901 6.423 5.673 1.00 97.12 87 ASP A N 1
ATOM 687 C CA . ASP A 1 87 ? -0.142 7.342 6.126 1.00 97.12 87 ASP A CA 1
ATOM 688 C C . ASP A 1 87 ? -1.153 6.628 7.037 1.00 97.12 87 ASP A C 1
ATOM 690 O O . ASP A 1 87 ? -1.308 7.002 8.198 1.00 97.12 87 ASP A O 1
ATOM 694 N N . ALA A 1 88 ? -1.713 5.505 6.576 1.00 97.12 88 ALA A N 1
ATOM 695 C CA . ALA A 1 88 ? -2.696 4.705 7.309 1.00 97.12 88 ALA A CA 1
ATOM 696 C C . ALA A 1 88 ? -2.183 4.162 8.654 1.00 97.12 88 ALA A C 1
ATOM 698 O O . ALA A 1 88 ? -2.948 3.987 9.605 1.00 97.12 88 ALA A O 1
ATOM 699 N N . THR A 1 89 ? -0.870 3.942 8.772 1.00 95.75 89 THR A N 1
ATOM 700 C CA . THR A 1 89 ? -0.234 3.536 10.036 1.00 95.75 89 THR A CA 1
ATOM 701 C C . THR A 1 89 ? -0.422 4.588 11.139 1.00 95.75 89 THR A C 1
ATOM 703 O O . THR A 1 89 ? -0.451 4.228 12.314 1.00 95.75 89 THR A O 1
ATOM 706 N N . LYS A 1 90 ? -0.563 5.872 10.781 1.00 95.62 90 LYS A N 1
ATOM 707 C CA . LYS A 1 90 ? -0.718 6.990 11.726 1.00 95.62 90 LYS A CA 1
ATOM 708 C C . LYS A 1 90 ? -2.165 7.221 12.156 1.00 95.62 90 LYS A C 1
ATOM 710 O O . LYS A 1 90 ? -2.387 7.997 13.080 1.00 95.62 90 LYS A O 1
ATOM 715 N N . TRP A 1 91 ? -3.132 6.612 11.473 1.00 96.38 91 TRP A N 1
ATOM 716 C CA . TRP A 1 91 ? -4.541 6.787 11.800 1.00 96.38 91 TRP A CA 1
ATOM 717 C C . TRP A 1 91 ? -4.878 6.117 13.130 1.00 96.38 91 TRP A C 1
ATOM 719 O O . TRP A 1 91 ? -4.303 5.082 13.485 1.00 96.38 91 TRP A O 1
ATOM 729 N N . GLU A 1 92 ? -5.827 6.716 13.842 1.00 94.75 92 GLU A N 1
ATOM 730 C CA . GLU A 1 92 ? -6.369 6.153 15.072 1.00 94.75 92 GLU A CA 1
ATOM 731 C C . GLU A 1 92 ? -7.085 4.826 14.795 1.00 94.75 92 GLU A C 1
ATOM 733 O O . GLU A 1 92 ? -7.597 4.578 13.700 1.00 94.75 92 GLU A O 1
ATOM 738 N N . GLN A 1 93 ? -7.074 3.955 15.802 1.00 94.50 93 GLN A N 1
ATOM 739 C CA . GLN A 1 93 ? -7.794 2.690 15.781 1.00 94.50 93 GLN A CA 1
ATOM 740 C C . GLN A 1 93 ? -9.179 2.877 16.427 1.00 94.50 93 GLN A C 1
ATOM 742 O O . GLN A 1 93 ? -9.277 3.612 17.412 1.00 94.50 93 GLN A O 1
ATOM 747 N N . PRO A 1 94 ? -10.233 2.219 15.915 1.00 95.56 94 PRO A N 1
ATOM 748 C CA . PRO A 1 94 ? -10.215 1.317 14.765 1.00 95.56 94 PRO A CA 1
ATOM 749 C C . PRO A 1 94 ? -10.126 2.075 13.434 1.00 95.56 94 PRO A C 1
ATOM 751 O O . PRO A 1 94 ? -10.767 3.105 13.233 1.00 95.56 94 PRO A O 1
ATOM 754 N N . ARG A 1 95 ? -9.351 1.537 12.490 1.00 96.25 95 ARG A N 1
ATOM 755 C CA . ARG A 1 95 ? -9.284 2.065 11.121 1.00 96.25 95 ARG A CA 1
ATOM 756 C C . ARG A 1 95 ? -10.524 1.643 10.316 1.00 96.25 95 ARG A C 1
ATOM 758 O O . ARG A 1 95 ? -11.009 0.525 10.512 1.00 96.25 95 ARG A O 1
ATO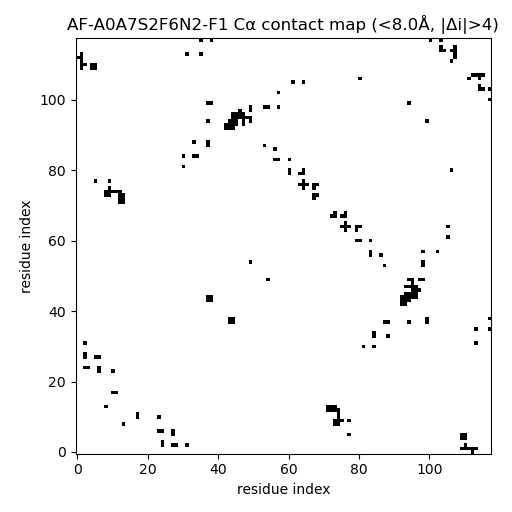M 765 N N . PRO A 1 96 ? -11.014 2.463 9.368 1.00 97.38 96 PRO A N 1
ATOM 766 C CA . PRO A 1 96 ? -12.174 2.109 8.553 1.00 97.38 96 PRO A CA 1
ATOM 767 C C . PRO A 1 96 ? -11.930 0.850 7.717 1.00 97.38 96 PRO A C 1
ATOM 769 O O . PRO A 1 96 ? -11.100 0.840 6.802 1.00 97.38 96 PRO A O 1
ATOM 772 N N . LYS A 1 97 ? -12.697 -0.209 7.990 1.00 95.94 97 LYS A N 1
ATOM 773 C CA . LYS A 1 97 ? -12.620 -1.484 7.267 1.00 95.94 97 LYS A CA 1
ATOM 774 C C . LYS A 1 97 ? -12.865 -1.316 5.768 1.00 95.94 97 LYS A C 1
ATOM 776 O O . LYS A 1 97 ? -12.180 -1.941 4.965 1.00 95.94 97 LYS A O 1
ATOM 781 N N . SER A 1 98 ? -13.789 -0.436 5.382 1.00 96.94 98 SER A N 1
ATOM 782 C CA . SER A 1 98 ? -14.098 -0.135 3.976 1.00 96.94 98 SER A CA 1
ATOM 783 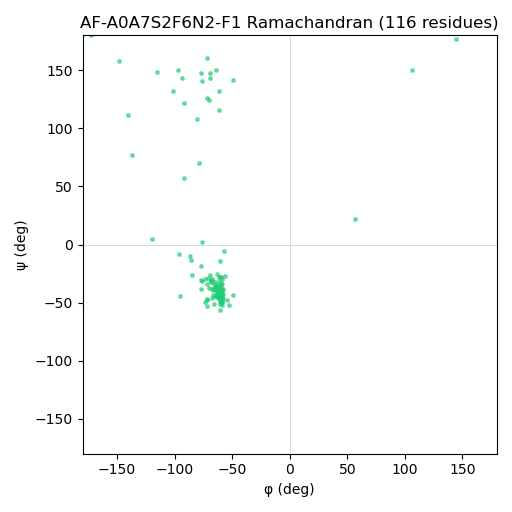C C . SER A 1 98 ? -12.878 0.374 3.197 1.00 96.94 98 SER A C 1
ATOM 785 O O . SER A 1 98 ? -12.657 -0.021 2.048 1.00 96.94 98 SER A O 1
ATOM 787 N N . VAL A 1 99 ? -12.048 1.204 3.834 1.00 97.88 99 VAL A N 1
ATOM 788 C CA . VAL A 1 99 ? -10.825 1.759 3.241 1.00 97.88 99 VAL A CA 1
ATOM 789 C C . VAL A 1 99 ? -9.747 0.685 3.111 1.00 97.88 99 VAL A C 1
ATOM 791 O O . VAL A 1 99 ? -9.156 0.545 2.041 1.00 97.88 99 VAL A O 1
ATOM 794 N N . LEU A 1 100 ? -9.518 -0.101 4.168 1.00 97.06 100 LEU A N 1
ATOM 795 C CA . LEU A 1 100 ? -8.492 -1.150 4.164 1.00 97.06 100 LEU A CA 1
ATOM 796 C C . LEU A 1 100 ? -8.828 -2.299 3.205 1.00 97.06 100 LEU A C 1
ATOM 798 O O . LEU A 1 100 ? -7.950 -2.749 2.475 1.00 97.06 100 LEU A O 1
ATOM 802 N N . HIS A 1 101 ? -10.099 -2.691 3.118 1.00 96.38 101 HIS A N 1
ATOM 803 C CA . HIS A 1 101 ? -10.567 -3.676 2.141 1.00 96.38 101 HIS A CA 1
ATOM 804 C C . HIS A 1 101 ? -10.398 -3.176 0.698 1.00 96.38 101 HIS A C 1
ATOM 806 O O . HIS A 1 101 ? -9.988 -3.909 -0.194 1.00 96.38 101 HIS A O 1
ATOM 812 N N . THR A 1 102 ? -10.650 -1.890 0.436 1.00 97.81 102 THR A N 1
ATOM 813 C CA . THR A 1 102 ? -10.386 -1.331 -0.901 1.00 97.81 102 THR A CA 1
ATOM 814 C C . THR A 1 102 ? -8.889 -1.347 -1.226 1.00 97.81 102 THR A C 1
ATOM 816 O O . THR A 1 102 ? -8.500 -1.609 -2.363 1.00 97.81 102 THR A O 1
ATOM 819 N N . PHE A 1 103 ? -8.032 -1.105 -0.231 1.00 98.06 103 PHE A N 1
ATOM 820 C CA . PHE A 1 103 ? -6.587 -1.217 -0.398 1.00 98.06 103 PHE A CA 1
ATOM 821 C C . PHE A 1 103 ? -6.125 -2.663 -0.658 1.00 98.06 103 PHE A C 1
ATOM 823 O O . PHE A 1 103 ? -5.254 -2.854 -1.509 1.00 98.06 103 PHE A O 1
ATOM 830 N N . SER A 1 104 ? -6.705 -3.680 -0.006 1.00 97.00 104 SER A N 1
ATOM 831 C CA . SER A 1 104 ? -6.337 -5.084 -0.267 1.00 97.00 104 SER A CA 1
ATOM 832 C C . SER A 1 104 ? -6.627 -5.485 -1.719 1.00 97.00 104 SER A C 1
ATOM 834 O O . SER A 1 104 ? -5.793 -6.130 -2.359 1.00 97.00 104 SER A O 1
ATOM 836 N N . LEU A 1 105 ? -7.706 -4.965 -2.317 1.00 97.25 105 LEU A N 1
ATOM 837 C CA . LEU A 1 105 ? -7.984 -5.137 -3.750 1.00 97.25 105 LEU A CA 1
ATOM 838 C C . LEU A 1 105 ? -6.896 -4.531 -4.655 1.00 97.25 105 LEU A C 1
ATOM 840 O O . LEU A 1 105 ? -6.538 -5.138 -5.664 1.00 97.25 105 LEU A O 1
ATOM 844 N N . LEU A 1 106 ? -6.336 -3.368 -4.300 1.00 97.00 106 LEU A N 1
ATOM 845 C CA . LEU A 1 106 ? -5.213 -2.773 -5.043 1.00 97.00 106 LEU A CA 1
ATOM 846 C C . LEU A 1 106 ? -3.923 -3.588 -4.893 1.00 97.00 106 LEU A C 1
ATOM 848 O O . LEU A 1 106 ? -3.107 -3.625 -5.813 1.00 97.00 106 LEU A O 1
ATOM 852 N N . LEU A 1 107 ? -3.730 -4.225 -3.737 1.00 96.69 107 LEU A N 1
ATOM 853 C CA . LEU A 1 107 ? -2.550 -5.030 -3.434 1.00 96.69 107 LEU A CA 1
ATOM 854 C C . LEU A 1 107 ? -2.588 -6.409 -4.116 1.00 96.69 107 LEU A C 1
ATOM 856 O O . LEU A 1 107 ? -1.533 -6.929 -4.489 1.00 96.69 107 LEU A O 1
ATOM 860 N N . SER A 1 108 ? -3.781 -6.971 -4.329 1.00 96.00 108 SER A N 1
ATOM 861 C CA . SER A 1 108 ? -4.011 -8.328 -4.851 1.00 96.00 108 SER A CA 1
ATOM 862 C C . SER A 1 108 ? -3.227 -8.692 -6.130 1.00 96.00 108 SER A C 1
ATOM 864 O O . SER A 1 108 ? -2.604 -9.758 -6.156 1.00 96.00 108 SER A O 1
ATOM 866 N N . PRO A 1 109 ? -3.115 -7.832 -7.167 1.00 93.50 109 PRO A N 1
ATOM 867 C CA . PRO A 1 109 ? -2.315 -8.146 -8.358 1.00 93.50 109 PRO A CA 1
ATOM 868 C C . PRO A 1 109 ? -0.825 -8.388 -8.058 1.00 93.50 109 PRO A C 1
ATOM 870 O O . PRO A 1 109 ? -0.141 -9.140 -8.765 1.00 93.50 109 PRO A O 1
ATOM 873 N N . TYR A 1 110 ? -0.315 -7.762 -6.994 1.00 93.75 110 TYR A N 1
ATOM 874 C CA . TYR A 1 110 ? 1.094 -7.791 -6.612 1.00 93.75 110 TYR A CA 1
ATOM 875 C C . TYR A 1 110 ? 1.394 -8.869 -5.571 1.00 93.75 110 TYR A C 1
ATOM 877 O O . TYR A 1 110 ? 2.388 -9.592 -5.699 1.00 93.75 110 TYR A O 1
ATOM 885 N N . ALA A 1 111 ? 0.528 -8.976 -4.564 1.00 94.81 111 ALA A N 1
ATOM 886 C CA . ALA A 1 111 ? 0.649 -9.872 -3.424 1.00 94.81 111 ALA A CA 1
ATOM 887 C C . ALA A 1 111 ? -0.706 -10.529 -3.117 1.00 94.81 111 ALA A C 1
ATOM 889 O O . ALA A 1 111 ? -1.404 -10.106 -2.200 1.00 94.81 111 ALA A O 1
ATOM 890 N N . PRO A 1 112 ? -1.112 -11.534 -3.907 1.00 93.75 112 PRO A N 1
ATOM 891 C CA . PRO A 1 112 ? -2.448 -12.110 -3.799 1.00 93.75 112 PRO A CA 1
ATOM 892 C C . PRO A 1 112 ? -2.690 -12.862 -2.487 1.00 93.75 112 PRO A C 1
ATOM 894 O O . PRO A 1 112 ? -3.819 -12.874 -2.020 1.00 93.75 112 PRO A O 1
ATOM 897 N N . HIS A 1 113 ? -1.670 -13.480 -1.879 1.00 92.38 113 HIS A N 1
ATOM 898 C CA . HIS A 1 113 ? -1.885 -14.298 -0.680 1.00 92.38 113 HIS A CA 1
ATOM 899 C C . HIS A 1 113 ? -2.151 -13.410 0.537 1.00 92.38 113 HIS A C 1
ATOM 901 O O . HIS A 1 113 ? -3.148 -13.599 1.220 1.00 92.38 113 HIS A O 1
ATOM 907 N N . ILE A 1 114 ? -1.313 -12.394 0.760 1.00 91.44 114 ILE A N 1
ATOM 908 C CA . ILE A 1 114 ? -1.531 -11.441 1.855 1.00 91.44 114 ILE A CA 1
ATOM 909 C C . ILE A 1 114 ? -2.803 -10.616 1.640 1.00 91.44 114 ILE A C 1
ATOM 911 O O . ILE A 1 114 ? -3.473 -10.290 2.606 1.00 91.44 114 ILE A O 1
ATOM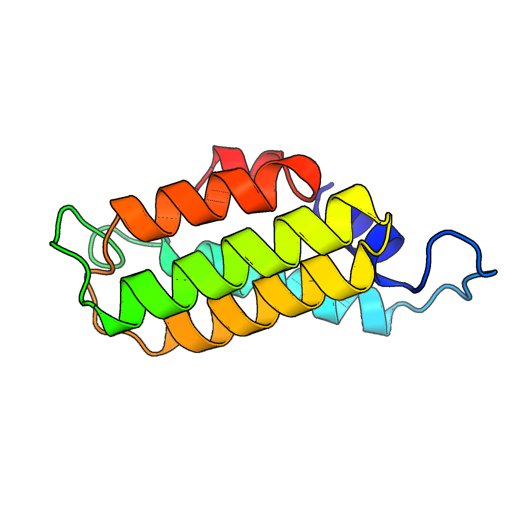 915 N N . ALA A 1 115 ? -3.147 -10.285 0.391 1.00 92.75 115 ALA A N 1
ATOM 916 C CA . ALA A 1 115 ? -4.349 -9.516 0.092 1.00 92.75 115 ALA A CA 1
ATOM 917 C C . ALA A 1 115 ? -5.639 -10.297 0.378 1.00 92.75 115 ALA A C 1
ATOM 919 O O . ALA A 1 115 ? -6.631 -9.676 0.723 1.00 92.75 115 ALA A O 1
ATOM 920 N N . GLU A 1 116 ? -5.626 -11.624 0.232 1.00 90.12 116 GLU A N 1
ATOM 921 C CA . GLU A 1 116 ? -6.765 -12.488 0.573 1.00 90.12 116 GLU A CA 1
ATOM 922 C C . GLU A 1 116 ? -6.896 -12.697 2.091 1.00 90.12 116 GLU A C 1
ATOM 924 O O . GLU A 1 116 ? -7.996 -12.873 2.607 1.00 90.12 116 GLU A O 1
ATOM 929 N N . GLU A 1 117 ? -5.773 -12.691 2.816 1.00 88.38 117 GLU A N 1
ATOM 930 C CA . GLU A 1 117 ? -5.757 -12.796 4.281 1.00 88.38 117 GLU A CA 1
ATOM 931 C C . GLU A 1 117 ? -6.146 -11.481 4.986 1.00 88.38 117 GLU A C 1
ATOM 933 O O . GLU A 1 117 ? -6.477 -11.511 6.172 1.00 88.38 117 GLU A O 1
ATOM 938 N N . MET A 1 118 ? -6.081 -10.350 4.270 1.00 85.56 118 MET A N 1
ATOM 939 C CA . MET A 1 118 ? -6.447 -9.000 4.725 1.00 85.56 118 MET A CA 1
ATOM 940 C C . MET A 1 118 ? -7.929 -8.692 4.478 1.00 85.56 118 MET A C 1
ATOM 942 O O . MET A 1 118 ? -8.666 -8.531 5.476 1.00 85.56 118 MET A O 1
#

Solvent-accessible surface area (backbone atoms only — not comparable to full-atom values): 6511 Å² total; per-residue (Å²): 114,40,48,60,50,41,28,66,42,45,69,40,60,79,90,55,91,72,80,91,54,75,72,56,40,52,54,41,41,55,47,54,58,52,53,50,54,53,61,56,57,88,64,30,33,36,100,48,85,69,51,73,68,56,50,49,51,49,52,52,34,52,52,50,31,50,58,22,50,78,67,53,33,42,29,60,20,50,49,38,51,49,54,45,46,63,53,59,69,72,56,66,73,54,30,30,39,72,59,54,53,55,48,25,62,71,38,28,89,53,26,49,68,64,27,71,74,99